Protein AF-A0A7S1Z2E9-F1 (afdb_monomer)

InterPro domains:
  IPR003462 Ornithine cyclodeaminase/mu-crystallin [PF02423] (100-169)
  IPR003462 Ornithine cyclodeaminase/mu-crystallin [PTHR13812] (6-169)
  IPR023401 Ornithine cyclodeaminase, N-terminal [G3DSA:3.30.1780.10] (2-130)
  IPR036291 NAD(P)-binding domain superfamily [SSF51735] (9-169)

Structure (mmCIF, N/CA/C/O backbone):
data_AF-A0A7S1Z2E9-F1
#
_entry.id   AF-A0A7S1Z2E9-F1
#
loop_
_atom_site.group_PDB
_atom_site.id
_atom_site.type_symbol
_atom_site.label_atom_id
_atom_site.label_alt_id
_atom_site.label_comp_id
_atom_site.label_asym_id
_atom_site.label_entity_id
_atom_site.label_seq_id
_atom_site.pdbx_PDB_ins_code
_atom_site.Cartn_x
_atom_site.Cartn_y
_atom_site.Cartn_z
_atom_site.occupancy
_atom_site.B_iso_or_equiv
_atom_site.auth_seq_id
_atom_site.auth_comp_id
_atom_site.auth_asym_id
_atom_site.auth_atom_id
_atom_site.pdbx_PDB_model_num
ATOM 1 N N . MET A 1 1 ? -5.005 13.414 -19.788 1.00 46.09 1 MET A N 1
ATOM 2 C CA . MET A 1 1 ? -4.880 12.218 -18.922 1.00 46.09 1 MET A CA 1
ATOM 3 C C . MET A 1 1 ? -6.004 12.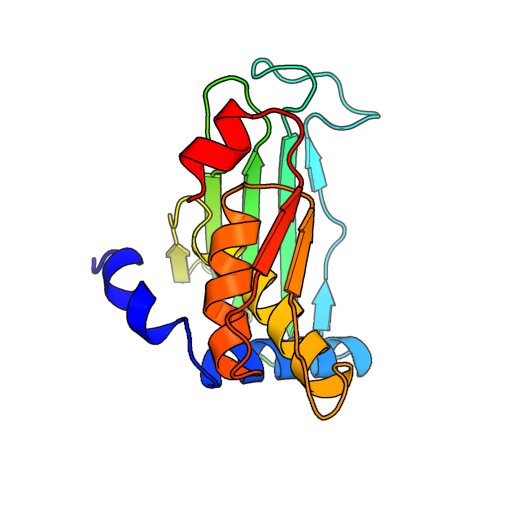267 -17.904 1.00 46.09 1 MET A C 1
ATOM 5 O O . MET A 1 1 ? -6.141 13.311 -17.282 1.00 46.09 1 MET A O 1
ATOM 9 N N . ARG A 1 2 ? -6.817 11.209 -17.757 1.00 52.22 2 ARG A N 1
ATOM 10 C CA . ARG A 1 2 ? -7.747 11.118 -16.614 1.00 52.22 2 ARG A CA 1
ATOM 11 C C . ARG A 1 2 ? -6.920 11.126 -15.330 1.00 52.22 2 ARG A C 1
ATOM 13 O O . ARG A 1 2 ? -5.892 10.447 -15.286 1.00 52.22 2 ARG A O 1
ATOM 20 N N . GLN A 1 3 ? -7.315 11.913 -14.336 1.00 64.00 3 GLN A N 1
ATOM 21 C CA . GLN A 1 3 ? -6.637 11.869 -13.046 1.00 64.00 3 GLN A CA 1
ATOM 22 C C . GLN A 1 3 ? -7.038 10.570 -12.350 1.00 64.00 3 GLN A C 1
ATOM 24 O O . GLN A 1 3 ? -8.165 10.105 -12.493 1.00 64.00 3 GLN A O 1
ATOM 29 N N . ILE A 1 4 ? -6.132 9.967 -11.577 1.00 67.56 4 ILE A N 1
ATOM 30 C CA . ILE A 1 4 ? -6.464 8.748 -10.825 1.00 67.56 4 ILE A CA 1
ATOM 31 C C . ILE A 1 4 ? -7.647 8.967 -9.867 1.00 67.56 4 ILE A C 1
ATOM 33 O O . ILE A 1 4 ? -8.389 8.033 -9.573 1.00 67.56 4 ILE A O 1
ATOM 37 N N . ALA A 1 5 ? -7.854 10.223 -9.454 1.00 66.50 5 ALA A N 1
ATOM 38 C CA . ALA A 1 5 ? -9.010 10.686 -8.701 1.00 66.50 5 ALA A CA 1
ATOM 39 C C . ALA A 1 5 ? -10.345 10.303 -9.366 1.00 66.50 5 ALA A C 1
ATOM 41 O O . ALA A 1 5 ? -11.259 9.854 -8.681 1.00 66.50 5 ALA A O 1
ATOM 42 N N . ASP A 1 6 ? -10.425 10.375 -10.697 1.00 72.25 6 ASP A N 1
ATOM 43 C CA . ASP A 1 6 ? -11.636 10.062 -11.469 1.00 72.25 6 ASP A CA 1
ATOM 44 C C . ASP A 1 6 ? -11.969 8.560 -11.450 1.00 72.25 6 ASP A C 1
ATOM 46 O O . ASP A 1 6 ? -13.090 8.154 -11.751 1.00 72.25 6 ASP A O 1
ATOM 50 N N . LEU A 1 7 ? -10.992 7.716 -11.103 1.00 75.00 7 LEU A N 1
ATOM 51 C CA . LEU A 1 7 ? -11.138 6.264 -11.013 1.00 75.00 7 LEU A CA 1
ATOM 52 C C . LEU A 1 7 ? -11.396 5.790 -9.576 1.00 75.00 7 LEU A C 1
ATOM 54 O O . LEU A 1 7 ? -11.785 4.639 -9.387 1.00 75.00 7 LEU A O 1
ATOM 58 N N . LEU A 1 8 ? -11.223 6.661 -8.572 1.00 71.56 8 LEU A N 1
ATOM 59 C CA . LEU A 1 8 ? -11.352 6.331 -7.147 1.00 71.56 8 LEU A CA 1
ATOM 60 C C . LEU A 1 8 ? -12.643 5.588 -6.778 1.00 71.56 8 LEU A C 1
ATOM 62 O O . LEU A 1 8 ? -12.540 4.598 -6.048 1.00 71.56 8 LEU A O 1
ATOM 66 N N . PRO A 1 9 ? -13.840 5.989 -7.259 1.00 71.88 9 PRO A N 1
ATOM 67 C CA . PRO A 1 9 ? -15.074 5.286 -6.911 1.00 71.88 9 PRO A CA 1
ATOM 68 C C . PRO A 1 9 ? -15.074 3.820 -7.356 1.00 71.88 9 PRO A C 1
ATOM 70 O O . PRO A 1 9 ? -15.650 2.977 -6.678 1.00 71.88 9 PRO A O 1
ATOM 73 N N . ASN A 1 10 ? -14.374 3.505 -8.448 1.00 81.88 10 ASN A N 1
ATOM 74 C CA . ASN A 1 10 ? -14.296 2.152 -9.002 1.00 81.88 10 ASN A CA 1
ATOM 75 C C . ASN A 1 10 ? -13.236 1.287 -8.298 1.00 81.88 10 ASN A C 1
ATOM 77 O O . ASN A 1 10 ? -13.227 0.066 -8.453 1.00 81.88 10 ASN A O 1
ATOM 81 N N . LEU A 1 11 ? -12.333 1.906 -7.528 1.00 84.88 11 LEU A N 1
ATOM 82 C CA . LEU A 1 11 ? -11.256 1.211 -6.820 1.00 84.88 11 LEU A CA 1
ATOM 83 C C . LEU A 1 11 ? -11.686 0.693 -5.439 1.00 84.88 11 LEU A C 1
ATOM 85 O O . LEU A 1 11 ? -11.065 -0.230 -4.921 1.00 84.88 11 LEU A O 1
ATOM 89 N N . ILE A 1 12 ? -12.752 1.228 -4.834 1.00 89.50 12 ILE A N 1
ATOM 90 C CA . ILE A 1 12 ? -13.376 0.601 -3.656 1.00 89.50 12 ILE A CA 1
ATOM 91 C C . ILE A 1 12 ? -14.357 -0.463 -4.158 1.00 89.50 12 ILE A C 1
ATOM 93 O O . ILE A 1 12 ? -15.559 -0.231 -4.256 1.00 89.50 12 ILE A O 1
ATOM 97 N N . SER A 1 13 ? -13.828 -1.623 -4.528 1.00 92.69 13 SER A N 1
ATOM 98 C CA . SER A 1 13 ? -14.589 -2.674 -5.205 1.00 92.69 13 SER A CA 1
ATOM 99 C C . SER A 1 13 ? -14.103 -4.068 -4.831 1.00 92.69 13 SER A C 1
ATOM 101 O O . SER A 1 13 ? -12.986 -4.243 -4.330 1.00 92.69 13 SER A O 1
ATOM 103 N N . ASP A 1 14 ? -14.942 -5.075 -5.098 1.00 93.44 14 ASP A N 1
ATOM 104 C CA . ASP A 1 14 ? -14.539 -6.471 -4.924 1.00 93.44 14 ASP A CA 1
ATOM 105 C C . ASP A 1 14 ? -13.357 -6.827 -5.832 1.00 93.44 14 ASP A C 1
ATOM 107 O O . ASP A 1 14 ? -12.444 -7.505 -5.376 1.00 93.44 14 ASP A O 1
ATOM 111 N N . ASP A 1 15 ? -13.290 -6.269 -7.045 1.00 94.19 15 ASP A N 1
ATOM 112 C CA . ASP A 1 15 ? -12.162 -6.454 -7.968 1.00 94.19 15 ASP A CA 1
ATOM 113 C C . ASP A 1 15 ? -10.826 -6.081 -7.321 1.00 94.19 15 ASP A C 1
ATOM 115 O O . ASP A 1 15 ? -9.835 -6.799 -7.447 1.00 94.19 15 ASP A O 1
ATOM 119 N N . THR A 1 16 ? -10.789 -4.995 -6.545 1.00 95.19 16 THR A N 1
ATOM 120 C CA . THR A 1 16 ? -9.571 -4.593 -5.829 1.00 95.19 16 THR A CA 1
ATOM 121 C C . THR A 1 16 ? -9.205 -5.588 -4.723 1.00 95.19 16 THR A C 1
ATOM 123 O O . THR A 1 16 ? -8.020 -5.865 -4.509 1.00 95.19 16 THR A O 1
ATOM 126 N N . LEU A 1 17 ? -10.195 -6.187 -4.052 1.00 96.00 17 LEU A N 1
ATOM 127 C CA . LEU A 1 17 ? -9.958 -7.275 -3.099 1.00 96.00 17 LEU A CA 1
ATOM 128 C C . LEU A 1 17 ? -9.476 -8.552 -3.799 1.00 96.00 17 LEU A C 1
ATOM 130 O O . LEU A 1 17 ? -8.563 -9.207 -3.292 1.00 96.00 17 LEU A O 1
ATOM 134 N N . GLN A 1 18 ? -10.038 -8.896 -4.961 1.00 95.81 18 GLN A N 1
ATOM 135 C CA . GLN A 1 18 ? -9.605 -10.051 -5.750 1.00 95.81 18 GLN A CA 1
ATOM 136 C C . GLN A 1 18 ? -8.185 -9.865 -6.286 1.00 95.81 18 GLN A C 1
ATOM 138 O O . GLN A 1 18 ? -7.385 -10.793 -6.193 1.00 95.81 18 GLN A O 1
ATOM 143 N N . ASN A 1 19 ? -7.823 -8.665 -6.742 1.00 94.56 19 ASN A N 1
ATOM 144 C CA . ASN A 1 19 ? -6.458 -8.344 -7.161 1.00 94.56 19 ASN A CA 1
ATOM 145 C C . ASN A 1 19 ? -5.465 -8.500 -6.001 1.00 94.56 19 ASN A C 1
ATOM 147 O O . ASN A 1 19 ? -4.408 -9.111 -6.166 1.00 94.56 19 ASN A O 1
ATOM 151 N N . GLN A 1 20 ? -5.820 -8.026 -4.799 1.00 96.06 20 GLN A N 1
ATOM 152 C CA . GLN A 1 20 ? -5.000 -8.268 -3.609 1.00 96.06 20 GLN A CA 1
ATOM 153 C C . GLN A 1 20 ? -4.883 -9.759 -3.283 1.00 96.06 20 GLN A C 1
ATOM 155 O O . GLN A 1 20 ? -3.789 -10.250 -3.008 1.00 96.06 20 GLN A O 1
ATOM 160 N N . LYS A 1 21 ? -5.991 -10.504 -3.352 1.00 97.38 21 LYS A N 1
ATOM 161 C CA . LYS A 1 21 ? -5.995 -11.953 -3.132 1.00 97.38 21 LYS A CA 1
ATOM 162 C C . LYS A 1 21 ? -5.083 -12.667 -4.126 1.00 97.38 21 LYS A C 1
ATOM 164 O O . LYS A 1 21 ? -4.290 -13.503 -3.704 1.00 97.38 21 LYS A O 1
ATOM 169 N N . ALA A 1 22 ? -5.170 -12.330 -5.410 1.00 95.75 22 ALA A N 1
ATOM 170 C CA . ALA A 1 22 ? -4.333 -12.899 -6.458 1.00 95.75 22 ALA A CA 1
ATOM 171 C C . ALA A 1 22 ? -2.845 -12.642 -6.182 1.00 95.75 22 ALA A C 1
ATOM 173 O O . ALA A 1 22 ? -2.049 -13.576 -6.253 1.00 95.75 22 ALA A O 1
ATOM 174 N N . ALA A 1 23 ? -2.481 -11.423 -5.770 1.00 95.12 23 ALA A N 1
ATOM 175 C CA . ALA A 1 23 ? -1.110 -11.089 -5.395 1.00 95.12 23 ALA A CA 1
ATOM 176 C C . ALA A 1 23 ? -0.616 -11.897 -4.178 1.00 95.12 23 ALA A C 1
ATOM 178 O O . ALA A 1 23 ? 0.483 -12.453 -4.219 1.00 95.12 23 ALA A O 1
ATOM 179 N N . PHE A 1 24 ? -1.427 -12.022 -3.117 1.00 96.38 24 PHE A N 1
ATOM 180 C CA . PHE A 1 24 ? -1.085 -12.855 -1.957 1.00 96.38 24 PHE A CA 1
ATOM 181 C C . PHE A 1 24 ? -0.914 -14.330 -2.340 1.00 96.38 24 PHE A C 1
ATOM 183 O O . PHE A 1 24 ? 0.075 -14.941 -1.949 1.00 96.38 24 PHE A O 1
ATOM 190 N N . VAL A 1 25 ? -1.825 -14.890 -3.144 1.00 96.81 25 VAL A N 1
ATOM 191 C CA . VAL A 1 25 ? -1.733 -16.278 -3.627 1.00 96.81 25 VAL A CA 1
ATOM 192 C C . VAL A 1 25 ? -0.485 -16.481 -4.483 1.00 96.81 25 VAL A C 1
ATOM 194 O O . VAL A 1 25 ? 0.246 -17.446 -4.266 1.00 96.81 25 VAL A O 1
ATOM 197 N N . ALA A 1 26 ? -0.206 -15.578 -5.427 1.00 96.44 26 ALA A N 1
ATOM 198 C CA . ALA A 1 26 ? 0.985 -15.651 -6.268 1.00 96.44 26 ALA A CA 1
ATOM 199 C C . ALA A 1 26 ? 2.262 -15.634 -5.420 1.00 96.44 26 ALA A C 1
ATOM 201 O O . ALA A 1 26 ? 3.150 -16.458 -5.632 1.00 96.44 26 ALA A O 1
ATOM 202 N N . HIS A 1 27 ? 2.335 -14.757 -4.416 1.00 95.44 27 HIS A N 1
ATOM 203 C CA . HIS A 1 27 ? 3.461 -14.721 -3.491 1.00 95.44 27 HIS A CA 1
ATOM 204 C C . HIS A 1 27 ? 3.589 -16.021 -2.679 1.00 95.44 27 HIS A C 1
ATOM 206 O O . HIS A 1 27 ? 4.668 -16.606 -2.648 1.00 95.44 27 HIS A O 1
ATOM 212 N N . SER A 1 28 ? 2.495 -16.533 -2.102 1.00 96.94 28 SER A N 1
ATOM 213 C CA . SER A 1 28 ? 2.490 -17.800 -1.350 1.00 96.94 28 SER A CA 1
ATOM 214 C C . SER A 1 28 ? 2.870 -19.019 -2.195 1.00 96.94 28 SER A C 1
ATOM 216 O O . SER A 1 28 ? 3.380 -19.998 -1.660 1.00 96.94 28 SER A O 1
ATOM 218 N N . MET A 1 29 ? 2.638 -18.961 -3.506 1.00 97.50 29 MET A N 1
ATOM 219 C CA . MET A 1 29 ? 2.999 -20.009 -4.465 1.00 97.50 29 MET A CA 1
ATOM 220 C C . MET A 1 29 ? 4.394 -19.810 -5.081 1.00 97.50 29 MET A C 1
ATOM 222 O O . MET A 1 29 ? 4.717 -20.474 -6.063 1.00 97.50 29 MET A O 1
ATOM 226 N N . ASN A 1 30 ? 5.214 -18.890 -4.552 1.00 96.38 30 ASN A N 1
ATOM 227 C CA . ASN A 1 30 ? 6.529 -18.519 -5.098 1.00 96.38 30 ASN A CA 1
ATOM 228 C C . ASN A 1 30 ? 6.491 -18.060 -6.570 1.00 96.38 30 ASN A C 1
ATOM 230 O O . ASN A 1 30 ? 7.475 -18.175 -7.299 1.00 96.38 30 ASN A O 1
ATOM 234 N N . LYS A 1 31 ? 5.347 -17.528 -7.015 1.00 97.25 31 LYS A N 1
ATOM 235 C CA . LYS A 1 31 ? 5.157 -16.933 -8.346 1.00 97.25 31 LYS A CA 1
ATOM 236 C C . LYS A 1 31 ? 5.314 -15.414 -8.344 1.00 97.25 31 LYS A C 1
ATOM 238 O O . LYS A 1 31 ? 5.331 -14.816 -9.407 1.00 97.25 31 LYS A O 1
ATOM 243 N N . GLY A 1 32 ? 5.373 -14.779 -7.174 1.00 95.69 32 GLY A N 1
ATOM 244 C CA . GLY A 1 32 ? 5.619 -13.345 -7.038 1.00 95.69 32 GLY A CA 1
ATOM 245 C C . GLY A 1 32 ? 7.054 -13.073 -6.603 1.00 95.69 32 GLY A C 1
ATOM 246 O O . GLY A 1 32 ? 7.458 -13.519 -5.529 1.00 95.69 32 GLY A O 1
ATOM 247 N N . THR A 1 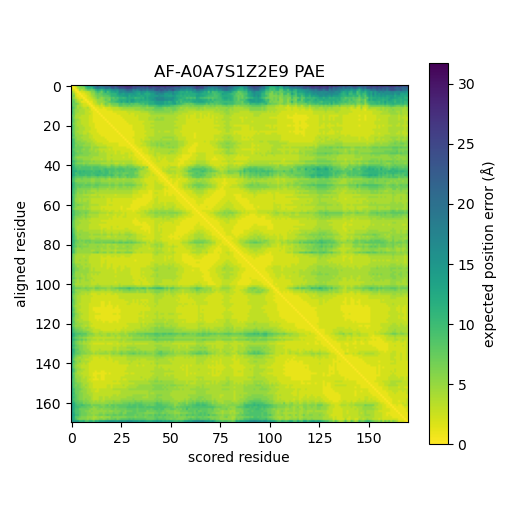33 ? 7.789 -12.293 -7.390 1.00 95.38 33 THR A N 1
ATOM 248 C CA . THR A 1 33 ? 9.128 -11.812 -7.043 1.00 95.38 33 THR A CA 1
ATOM 249 C C . THR A 1 33 ? 9.034 -10.410 -6.456 1.00 95.38 33 THR A C 1
ATOM 251 O O . THR A 1 33 ? 8.480 -9.498 -7.070 1.00 95.38 33 THR A O 1
ATOM 254 N N . ILE A 1 34 ? 9.593 -10.225 -5.260 1.00 95.12 34 ILE A N 1
ATOM 255 C CA . ILE A 1 34 ? 9.667 -8.933 -4.572 1.00 95.12 34 ILE A CA 1
ATOM 256 C C . ILE A 1 34 ? 11.139 -8.655 -4.283 1.00 95.12 34 ILE A C 1
ATOM 258 O O . ILE A 1 34 ? 11.774 -9.382 -3.520 1.00 95.12 34 ILE A O 1
ATOM 262 N N . SER A 1 35 ? 11.682 -7.609 -4.897 1.00 95.19 35 SER A N 1
ATOM 263 C CA . SER A 1 35 ? 13.066 -7.197 -4.673 1.00 95.19 35 SER A CA 1
ATOM 264 C C . SER A 1 35 ? 13.247 -6.629 -3.261 1.00 95.19 35 SER A C 1
ATOM 266 O O . SER A 1 35 ? 12.291 -6.086 -2.691 1.00 95.19 35 SER A O 1
ATOM 268 N N . PRO A 1 36 ? 14.470 -6.681 -2.697 1.00 95.75 36 PRO A N 1
ATOM 269 C CA . PRO A 1 36 ? 14.778 -5.995 -1.449 1.00 95.75 36 PRO A CA 1
ATOM 270 C C . PRO A 1 36 ? 14.334 -4.531 -1.490 1.00 95.75 36 PRO A C 1
ATOM 272 O O . PRO A 1 36 ? 14.579 -3.815 -2.464 1.00 95.75 36 PRO A O 1
ATOM 275 N N . VAL A 1 37 ? 13.661 -4.090 -0.427 1.00 95.69 37 VAL A N 1
ATOM 276 C CA . VAL A 1 37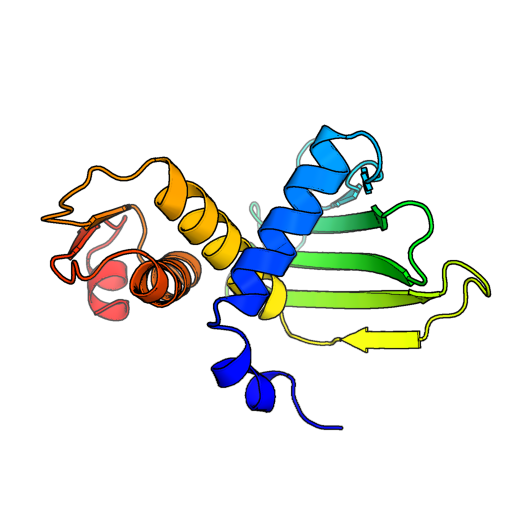 ? 13.201 -2.704 -0.309 1.00 95.69 37 VAL A CA 1
ATOM 277 C C . VAL A 1 37 ? 14.414 -1.807 -0.098 1.00 95.69 37 VAL A C 1
ATOM 279 O O . VAL A 1 37 ? 15.179 -2.017 0.840 1.00 95.69 37 VAL A O 1
ATOM 282 N N . GLN A 1 38 ? 14.564 -0.791 -0.943 1.00 95.19 38 GLN A N 1
ATOM 283 C CA . GLN A 1 38 ? 15.540 0.268 -0.702 1.00 95.19 38 GLN A CA 1
ATOM 284 C C . GLN A 1 38 ? 14.875 1.346 0.141 1.00 95.19 38 GLN A C 1
ATOM 286 O O . GLN A 1 38 ? 13.773 1.783 -0.198 1.00 95.19 38 GLN A O 1
ATOM 291 N N . THR A 1 39 ? 15.538 1.790 1.206 1.00 93.75 39 THR A N 1
ATOM 292 C CA . THR A 1 39 ? 15.001 2.824 2.092 1.00 93.75 39 THR A CA 1
ATOM 293 C C . THR A 1 39 ? 16.012 3.941 2.317 1.00 93.75 39 THR A C 1
ATOM 295 O O . THR A 1 39 ? 17.193 3.688 2.537 1.00 93.75 39 THR A O 1
ATOM 298 N N . LEU A 1 40 ? 15.525 5.180 2.295 1.00 94.75 40 LEU A N 1
ATOM 299 C CA . LEU A 1 40 ? 16.238 6.400 2.665 1.00 94.75 40 LEU A CA 1
ATOM 300 C C . LEU A 1 40 ? 15.637 6.973 3.952 1.00 94.75 40 LEU A C 1
ATOM 302 O O . LEU A 1 40 ? 14.436 6.831 4.180 1.00 94.75 40 LEU A O 1
ATOM 306 N N . GLY A 1 41 ? 16.455 7.636 4.773 1.00 93.56 41 GLY A N 1
ATOM 307 C CA . GLY A 1 41 ? 16.009 8.335 5.988 1.00 93.56 41 GLY A CA 1
ATOM 308 C C . GLY A 1 41 ? 15.716 7.447 7.204 1.00 93.56 41 GLY A C 1
ATOM 309 O O . GLY A 1 41 ? 15.508 7.966 8.296 1.00 93.56 41 GLY A O 1
ATOM 310 N N . GLN A 1 42 ? 15.744 6.120 7.045 1.00 87.62 42 GLN A N 1
ATOM 311 C CA . GLN A 1 42 ? 15.702 5.167 8.156 1.00 87.62 42 GLN A CA 1
ATOM 312 C C . GLN A 1 42 ? 17.108 4.711 8.550 1.00 87.62 42 GLN A C 1
ATOM 314 O O . GLN A 1 42 ? 17.963 4.519 7.688 1.00 87.62 42 GLN A O 1
ATOM 319 N N . THR A 1 43 ? 17.316 4.437 9.839 1.00 83.50 43 THR A N 1
ATOM 320 C CA . THR A 1 43 ? 18.532 3.790 10.352 1.00 83.50 43 THR A CA 1
ATOM 321 C C . THR A 1 43 ? 18.857 2.526 9.537 1.00 83.50 43 THR A C 1
ATOM 323 O O . THR A 1 43 ? 17.962 1.702 9.342 1.00 83.50 43 THR A O 1
ATOM 326 N N . PRO A 1 44 ? 20.107 2.335 9.066 1.00 89.06 44 PRO A N 1
ATOM 327 C CA . PRO A 1 44 ? 21.332 3.0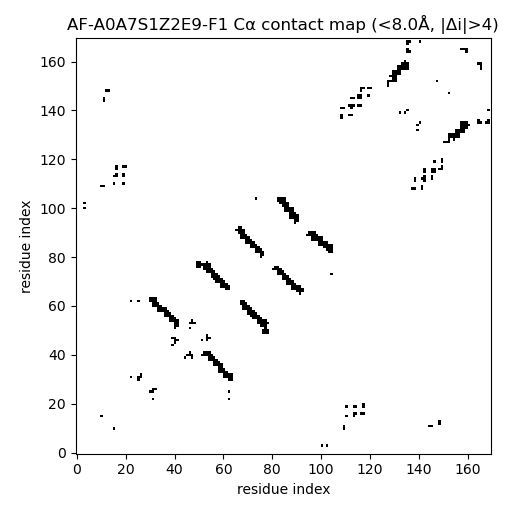60 9.431 1.00 89.06 44 PRO A CA 1
ATOM 328 C C . PRO A 1 44 ? 21.642 4.326 8.609 1.00 89.06 44 PRO A C 1
ATOM 330 O O . PRO A 1 44 ? 22.683 4.938 8.831 1.00 89.06 44 PRO A O 1
ATOM 333 N N . ALA A 1 45 ? 20.792 4.730 7.663 1.00 88.25 45 ALA A N 1
ATOM 334 C CA . ALA A 1 45 ? 21.012 5.946 6.883 1.00 88.25 45 ALA A CA 1
ATOM 335 C C . ALA A 1 45 ? 20.866 7.214 7.746 1.00 88.25 45 ALA A C 1
ATOM 337 O O . ALA A 1 45 ? 20.163 7.228 8.758 1.00 88.25 45 ALA A O 1
ATOM 338 N N . GLY A 1 46 ? 21.530 8.294 7.325 1.00 89.00 46 GLY A N 1
ATOM 339 C CA . GLY A 1 46 ? 21.395 9.603 7.961 1.00 89.00 46 GLY A CA 1
ATOM 340 C C . GLY A 1 46 ? 19.978 10.187 7.830 1.00 89.00 46 GLY A C 1
ATOM 341 O O . GLY A 1 46 ? 19.218 9.783 6.942 1.00 89.00 46 GLY A O 1
ATOM 342 N N . PRO A 1 47 ? 19.614 11.148 8.697 1.00 90.44 47 PRO A N 1
ATOM 343 C CA . PRO A 1 47 ? 18.301 11.783 8.666 1.00 90.44 47 PRO A CA 1
ATOM 344 C C . PRO A 1 47 ? 18.110 12.622 7.395 1.00 90.44 47 PRO A C 1
ATOM 346 O O . PRO A 1 47 ? 19.058 13.202 6.865 1.00 90.44 47 PRO A O 1
ATOM 349 N N . MET A 1 48 ? 16.865 12.731 6.932 1.00 94.69 48 MET A N 1
ATOM 350 C CA . MET A 1 48 ? 16.494 13.626 5.831 1.00 94.69 48 MET A CA 1
ATOM 351 C C . MET A 1 48 ? 16.105 15.018 6.351 1.00 94.69 48 MET A C 1
ATOM 353 O O . MET A 1 48 ? 15.710 15.179 7.505 1.00 94.69 48 MET A O 1
ATOM 357 N N . LEU A 1 49 ? 16.142 16.024 5.469 1.00 95.31 49 LEU A N 1
ATOM 358 C CA . LEU A 1 49 ? 15.785 17.412 5.805 1.00 95.31 49 LEU A CA 1
ATOM 359 C C . LEU A 1 49 ? 14.322 17.595 6.238 1.00 95.31 49 LEU A C 1
ATOM 361 O O . LEU A 1 49 ? 14.019 18.547 6.946 1.00 95.31 49 LEU A O 1
ATOM 365 N N . GLY A 1 50 ? 13.420 16.693 5.841 1.00 93.50 50 GLY A N 1
ATOM 366 C CA . GLY A 1 50 ? 12.005 16.755 6.219 1.00 93.50 50 GLY A CA 1
ATOM 367 C C . GLY A 1 50 ? 11.715 16.390 7.682 1.00 93.50 50 GLY A C 1
ATOM 368 O O . GLY A 1 50 ? 10.554 16.391 8.078 1.00 93.50 50 GLY A O 1
ATOM 369 N N . GLY A 1 51 ? 12.728 16.035 8.480 1.00 93.19 51 GLY A N 1
ATOM 370 C CA . GLY A 1 51 ? 12.584 15.694 9.898 1.00 93.19 51 GLY A CA 1
ATOM 371 C C . GLY A 1 51 ? 12.908 14.232 10.215 1.00 93.19 51 GLY A C 1
ATOM 372 O O . GLY A 1 51 ? 13.114 13.401 9.332 1.00 93.19 51 GLY A O 1
ATOM 373 N N . LYS A 1 52 ? 12.944 13.893 11.511 1.00 91.19 52 LYS A N 1
ATOM 374 C CA . LYS A 1 52 ? 13.437 12.588 12.012 1.00 91.19 52 LYS A CA 1
ATOM 375 C C . LYS A 1 52 ? 12.635 11.369 11.541 1.00 91.19 52 LYS A C 1
ATOM 377 O O . LYS A 1 52 ? 13.139 10.257 11.623 1.00 91.19 52 LYS A O 1
ATOM 382 N N . GLN A 1 53 ? 11.388 11.565 11.114 1.00 91.62 53 GLN A N 1
ATOM 383 C CA . GLN A 1 53 ? 10.505 10.497 10.626 1.00 91.62 53 GLN A CA 1
ATOM 384 C C . GLN A 1 53 ? 10.448 10.426 9.095 1.00 91.62 53 GLN A C 1
ATO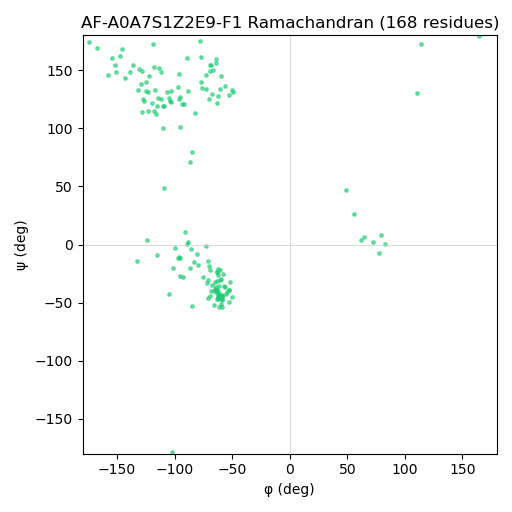M 386 O O . GLN A 1 53 ? 9.770 9.555 8.549 1.00 91.62 53 GLN A O 1
ATOM 391 N N . SER A 1 54 ? 11.136 11.340 8.407 1.00 95.94 54 SER A N 1
ATOM 392 C CA . SER A 1 54 ? 11.148 11.394 6.952 1.00 95.94 54 SER A CA 1
ATOM 393 C C . SER A 1 54 ? 11.851 10.191 6.368 1.00 95.94 54 SER A C 1
ATOM 395 O O . SER A 1 54 ? 12.987 9.885 6.723 1.00 95.94 54 SER A O 1
ATOM 397 N N . GLN A 1 55 ? 11.181 9.556 5.419 1.00 96.00 55 GLN A N 1
ATOM 398 C CA . GLN A 1 55 ? 11.700 8.383 4.749 1.00 96.00 55 GLN A CA 1
ATOM 399 C C . GLN A 1 55 ? 11.146 8.261 3.338 1.00 96.00 55 GLN A C 1
ATOM 401 O O . GLN A 1 55 ? 10.035 8.712 3.039 1.00 96.00 55 GLN A O 1
ATOM 406 N N . VAL A 1 56 ? 11.911 7.585 2.489 1.00 96.06 56 VAL A N 1
ATOM 407 C CA . VAL A 1 56 ? 11.486 7.192 1.145 1.00 96.06 56 VAL A CA 1
ATOM 408 C C . VAL A 1 56 ? 11.815 5.725 0.945 1.00 96.06 56 VAL A C 1
ATOM 410 O O . VAL A 1 56 ? 12.933 5.305 1.222 1.00 96.06 56 VAL A O 1
ATOM 413 N N . CYS A 1 57 ? 10.859 4.956 0.435 1.00 95.81 57 CYS A N 1
ATOM 414 C CA . CYS A 1 57 ? 11.048 3.552 0.101 1.00 95.81 57 CYS A CA 1
ATOM 415 C C . CYS A 1 57 ? 10.863 3.331 -1.401 1.00 95.81 57 CYS A C 1
ATOM 417 O O . CYS A 1 57 ? 9.849 3.751 -1.967 1.00 95.81 57 CYS A O 1
ATOM 419 N N . VAL A 1 58 ? 11.786 2.596 -2.019 1.00 96.94 58 VAL A N 1
ATOM 420 C CA . VAL A 1 58 ? 11.642 2.054 -3.374 1.00 96.94 58 VAL A CA 1
ATOM 421 C C . VAL A 1 58 ? 11.332 0.568 -3.266 1.00 96.94 58 VAL A C 1
ATOM 423 O O . VAL A 1 58 ? 12.056 -0.190 -2.617 1.00 96.94 58 VAL A O 1
ATOM 426 N N . LYS A 1 59 ? 10.217 0.156 -3.866 1.00 97.38 59 LYS A N 1
ATOM 427 C CA . LYS A 1 59 ? 9.729 -1.225 -3.851 1.00 97.38 59 LYS A CA 1
ATOM 428 C C . LYS A 1 59 ? 9.489 -1.680 -5.276 1.00 97.38 59 LYS A C 1
ATOM 430 O O . LYS A 1 59 ? 8.681 -1.063 -5.966 1.00 97.38 59 LYS A O 1
ATOM 435 N N . THR A 1 60 ? 10.134 -2.767 -5.674 1.00 97.81 60 THR A N 1
ATOM 436 C CA . THR A 1 60 ? 9.995 -3.327 -7.018 1.00 97.81 60 THR A CA 1
ATOM 437 C C . THR A 1 60 ? 9.571 -4.781 -6.934 1.00 97.81 60 THR A C 1
ATOM 439 O O . THR A 1 60 ? 10.048 -5.519 -6.072 1.00 97.81 60 THR A O 1
ATOM 442 N N . GLY A 1 61 ? 8.669 -5.190 -7.817 1.00 97.25 61 GLY A N 1
ATOM 443 C CA . GLY A 1 61 ? 8.248 -6.578 -7.906 1.00 97.25 61 GLY A CA 1
ATOM 444 C C . GLY A 1 61 ? 7.447 -6.872 -9.163 1.00 97.25 61 GLY A C 1
ATOM 445 O O . GLY A 1 61 ? 7.047 -5.963 -9.897 1.00 97.25 61 GLY A O 1
ATOM 446 N N . TYR A 1 62 ? 7.238 -8.160 -9.397 1.00 97.44 62 TYR A N 1
ATOM 447 C CA . TYR A 1 62 ? 6.474 -8.686 -10.517 1.00 97.44 62 TYR A CA 1
ATOM 448 C C . TYR A 1 62 ? 5.904 -10.064 -10.186 1.00 97.44 62 TYR A C 1
ATOM 450 O O . TYR A 1 62 ? 6.373 -10.742 -9.268 1.00 97.44 62 TYR A O 1
ATOM 458 N N . ILE A 1 63 ? 4.884 -10.473 -10.933 1.00 97.25 63 ILE A N 1
ATOM 459 C CA . ILE A 1 63 ? 4.402 -11.854 -10.954 1.00 97.25 63 ILE A CA 1
ATOM 460 C C . ILE A 1 63 ? 5.045 -12.538 -12.164 1.00 97.25 63 ILE A C 1
ATOM 462 O O . ILE A 1 63 ? 5.138 -11.946 -13.241 1.00 97.25 63 ILE A O 1
ATOM 466 N N . ASN A 1 64 ? 5.541 -13.758 -11.974 1.00 94.50 64 ASN A N 1
ATOM 467 C CA . ASN A 1 64 ? 6.163 -14.558 -13.023 1.00 94.50 64 ASN A CA 1
ATOM 468 C C . ASN A 1 64 ? 5.184 -14.734 -14.190 1.00 94.50 64 ASN A C 1
ATOM 470 O O . ASN A 1 64 ? 4.013 -15.030 -13.959 1.00 94.50 64 ASN A O 1
ATOM 474 N N . GLU A 1 65 ? 5.686 -14.584 -15.417 1.00 93.31 65 GLU A N 1
ATOM 475 C CA . GLU A 1 65 ? 4.914 -14.703 -16.668 1.00 93.31 65 GLU A CA 1
ATOM 476 C C . GLU A 1 65 ? 3.817 -13.640 -16.867 1.00 93.31 65 GLU A C 1
ATOM 478 O O . GLU A 1 65 ? 3.069 -13.712 -17.839 1.00 93.31 65 GLU A O 1
ATOM 483 N N . ASP A 1 66 ? 3.735 -12.632 -15.995 1.00 95.88 66 ASP A N 1
ATOM 484 C CA . ASP A 1 66 ? 2.903 -11.449 -16.224 1.00 95.88 66 ASP A CA 1
ATOM 485 C C . ASP A 1 66 ? 3.580 -10.494 -17.232 1.00 95.88 66 ASP A C 1
ATOM 487 O O . ASP A 1 66 ? 4.789 -10.541 -17.469 1.00 95.88 66 ASP A O 1
ATOM 491 N N . GLU A 1 67 ? 2.813 -9.592 -17.835 1.00 97.62 67 GLU A N 1
ATOM 492 C CA . GLU A 1 67 ? 3.314 -8.684 -18.874 1.00 97.62 67 GLU A CA 1
ATOM 493 C C . GLU A 1 67 ? 4.070 -7.479 -18.292 1.00 97.62 67 GLU A C 1
ATOM 495 O O . GLU A 1 67 ? 4.835 -6.820 -19.008 1.00 97.62 67 GLU A O 1
ATOM 500 N N . ILE A 1 68 ? 3.886 -7.188 -16.996 1.00 98.12 68 ILE A N 1
ATOM 501 C CA . ILE A 1 68 ? 4.422 -5.987 -16.342 1.00 98.12 68 ILE A CA 1
ATOM 502 C C . ILE A 1 68 ? 5.207 -6.269 -15.060 1.00 98.12 68 ILE A C 1
ATOM 504 O O . ILE A 1 68 ? 4.916 -7.200 -14.312 1.00 98.12 68 ILE A O 1
ATOM 508 N N . PHE A 1 69 ? 6.197 -5.422 -14.788 1.00 98.12 69 PHE A N 1
ATOM 509 C CA . PHE A 1 69 ? 6.793 -5.254 -13.467 1.00 98.12 69 PHE A CA 1
ATOM 510 C C . PHE A 1 69 ? 6.568 -3.824 -12.987 1.00 98.12 69 PHE A C 1
ATOM 512 O O . PHE A 1 69 ? 6.420 -2.890 -13.781 1.00 98.12 69 PHE A O 1
ATOM 519 N N . VAL A 1 70 ? 6.529 -3.648 -11.669 1.00 97.62 70 VAL A N 1
ATOM 520 C CA . VAL A 1 70 ? 6.178 -2.369 -11.054 1.00 97.62 70 VAL A CA 1
ATOM 521 C C . VAL A 1 70 ? 7.273 -1.928 -10.099 1.00 97.62 70 VAL A C 1
ATOM 523 O O . VAL A 1 70 ? 7.684 -2.693 -9.229 1.00 97.62 70 VAL A O 1
ATOM 526 N N . THR A 1 71 ? 7.692 -0.669 -10.220 1.00 97.69 71 THR A N 1
ATOM 527 C CA . THR A 1 71 ? 8.548 0.019 -9.248 1.00 97.69 71 THR A CA 1
ATOM 528 C C . THR A 1 71 ? 7.768 1.164 -8.624 1.00 97.69 71 THR A C 1
ATOM 530 O O . THR A 1 71 ? 7.355 2.101 -9.301 1.00 97.69 71 THR A O 1
ATOM 533 N N . LYS A 1 72 ? 7.580 1.116 -7.310 1.00 97.00 72 LYS A N 1
ATOM 534 C CA . LYS A 1 72 ? 6.937 2.175 -6.539 1.00 97.00 72 LYS A CA 1
ATOM 535 C C . LYS A 1 72 ? 7.967 2.940 -5.728 1.00 97.00 72 LYS A C 1
ATOM 537 O O . LYS A 1 72 ? 8.718 2.328 -4.971 1.00 97.00 72 LYS A O 1
ATOM 542 N N . VAL A 1 73 ? 7.918 4.265 -5.807 1.00 96.75 73 VAL A N 1
ATOM 543 C CA . VAL A 1 73 ? 8.648 5.169 -4.912 1.00 96.75 73 VAL A CA 1
ATOM 544 C C . VAL A 1 73 ? 7.625 5.832 -4.002 1.00 96.75 73 VAL A C 1
ATOM 546 O O . VAL A 1 73 ? 6.713 6.492 -4.491 1.00 96.75 73 VAL A O 1
ATOM 549 N N . ALA A 1 74 ? 7.739 5.628 -2.693 1.00 95.62 74 ALA A N 1
ATOM 550 C CA . ALA A 1 74 ? 6.806 6.174 -1.711 1.00 95.62 74 ALA A CA 1
ATOM 551 C C .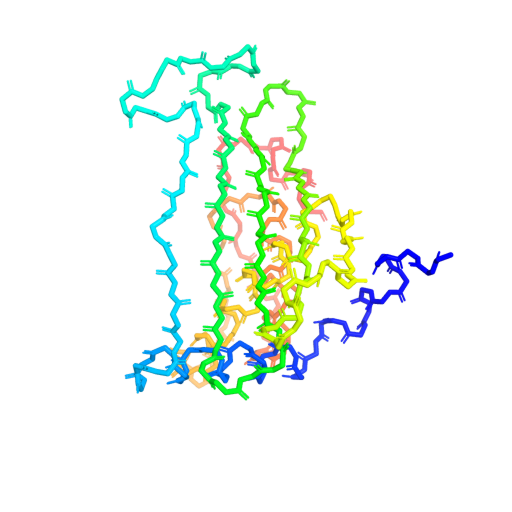 ALA A 1 74 ? 7.561 6.938 -0.624 1.00 95.62 74 ALA A C 1
ATOM 553 O O . ALA A 1 74 ? 8.448 6.373 0.013 1.00 95.62 74 ALA A O 1
ATOM 554 N N . GLY A 1 75 ? 7.191 8.198 -0.413 1.00 95.06 75 GLY A N 1
ATOM 555 C CA . GLY A 1 75 ? 7.734 9.068 0.625 1.00 95.06 75 GLY A CA 1
ATOM 556 C C . GLY A 1 75 ? 6.688 9.422 1.678 1.00 95.06 75 GLY A C 1
ATOM 557 O O . GLY A 1 75 ? 5.492 9.472 1.386 1.00 95.06 75 GLY A O 1
ATOM 558 N N . GLY A 1 76 ? 7.135 9.681 2.902 1.00 94.44 76 GLY A N 1
ATOM 559 C CA . GLY A 1 76 ? 6.266 10.129 3.989 1.00 94.44 76 GLY A CA 1
ATOM 560 C C . GLY A 1 76 ? 7.044 10.483 5.254 1.00 94.44 76 GLY A C 1
ATOM 561 O O . GLY A 1 76 ? 8.257 10.288 5.324 1.00 94.44 76 GLY A O 1
ATOM 562 N N . GLY A 1 77 ? 6.331 11.006 6.254 1.00 93.06 77 GLY A N 1
ATOM 563 C CA . GLY A 1 77 ? 6.897 11.364 7.562 1.00 93.06 77 GLY A CA 1
ATOM 564 C C . GLY A 1 77 ? 7.646 12.701 7.605 1.00 93.06 77 GLY A C 1
ATOM 565 O O . GLY A 1 77 ? 8.281 13.003 8.61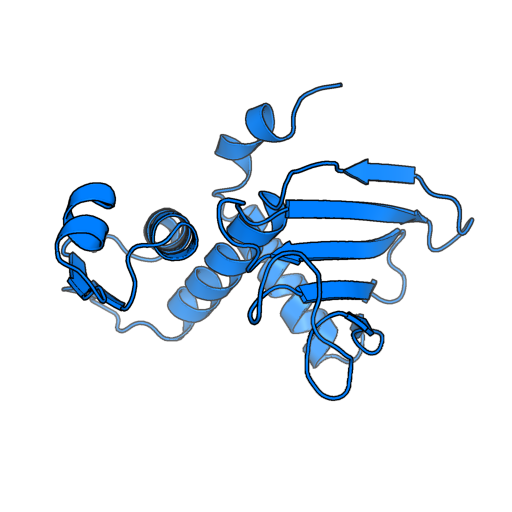5 1.00 93.06 77 GLY A O 1
ATOM 566 N N . ALA A 1 78 ? 7.577 13.496 6.535 1.00 94.50 78 ALA A N 1
ATOM 567 C CA . ALA A 1 78 ? 8.094 14.858 6.528 1.00 94.50 78 ALA A CA 1
ATOM 568 C C . ALA A 1 78 ? 7.154 15.817 7.271 1.00 94.50 78 ALA A C 1
ATOM 570 O O . ALA A 1 78 ? 5.937 15.783 7.089 1.00 94.50 78 ALA A O 1
ATOM 571 N N . GLU A 1 79 ? 7.719 16.673 8.117 1.00 91.69 79 GLU A N 1
ATOM 572 C CA . GLU A 1 79 ? 6.970 17.632 8.927 1.00 91.69 79 GLU A CA 1
ATOM 573 C C . GLU A 1 79 ? 6.237 18.637 8.029 1.00 91.69 79 GLU A C 1
ATOM 575 O O . GLU A 1 79 ? 6.846 19.316 7.207 1.00 91.69 79 GLU A O 1
ATOM 580 N N . GLY A 1 80 ? 4.910 18.710 8.164 1.00 90.75 80 GLY A N 1
ATOM 581 C CA . GLY A 1 80 ? 4.062 19.588 7.350 1.00 90.75 80 GLY A CA 1
ATOM 582 C C . GLY A 1 80 ? 3.681 19.040 5.968 1.00 90.75 80 GLY A C 1
ATOM 583 O O . GLY A 1 80 ? 2.936 19.709 5.255 1.00 90.75 80 GLY A O 1
ATOM 584 N N . TYR A 1 81 ? 4.120 17.831 5.597 1.00 90.69 81 TYR A N 1
ATOM 585 C CA . TYR A 1 81 ? 3.814 17.216 4.300 1.00 90.69 81 TYR A CA 1
ATOM 586 C C . TYR A 1 81 ? 3.114 15.858 4.456 1.00 90.69 81 TYR A C 1
ATOM 588 O O . TYR A 1 81 ? 3.382 15.089 5.378 1.00 90.69 81 TYR A O 1
ATOM 596 N N . GLY A 1 82 ? 2.200 15.556 3.531 1.00 88.19 82 GLY A N 1
ATOM 597 C CA . GLY A 1 82 ? 1.514 14.264 3.467 1.00 88.19 82 GLY A CA 1
ATOM 598 C C . GLY A 1 82 ? 2.367 13.151 2.852 1.00 88.19 82 GLY A C 1
ATOM 599 O O . GLY A 1 82 ? 3.467 13.381 2.346 1.00 88.19 82 GLY A O 1
ATOM 600 N N . ASN A 1 83 ? 1.824 11.930 2.855 1.00 90.69 83 ASN A N 1
ATOM 601 C CA . ASN A 1 83 ? 2.383 10.836 2.062 1.00 90.69 83 ASN A CA 1
ATOM 602 C C . ASN A 1 83 ? 2.373 11.210 0.576 1.00 90.69 83 ASN A C 1
ATOM 604 O O . ASN A 1 83 ? 1.447 11.857 0.089 1.00 90.69 83 ASN A O 1
ATOM 608 N N . THR A 1 84 ? 3.391 10.770 -0.152 1.00 92.56 84 THR A N 1
ATOM 609 C CA . THR A 1 84 ? 3.523 11.027 -1.585 1.00 92.56 84 THR A CA 1
ATOM 610 C C . THR A 1 84 ? 4.184 9.849 -2.284 1.00 92.56 84 THR A C 1
ATOM 612 O O . THR A 1 84 ? 4.723 8.939 -1.646 1.00 92.56 84 THR A O 1
ATOM 615 N N . GLY A 1 85 ? 4.144 9.840 -3.610 1.00 92.31 85 GLY A N 1
ATOM 616 C CA . GLY A 1 85 ? 4.823 8.823 -4.385 1.00 92.31 85 GLY A CA 1
ATOM 617 C C . GLY A 1 85 ? 4.378 8.741 -5.831 1.00 92.31 85 GLY A C 1
ATOM 618 O O . GLY A 1 85 ? 3.493 9.470 -6.283 1.00 92.31 85 GLY A O 1
ATOM 619 N N . ILE A 1 86 ? 5.029 7.814 -6.523 1.00 95.06 86 ILE A N 1
ATOM 620 C CA . ILE A 1 86 ? 4.722 7.420 -7.891 1.00 95.06 86 ILE A CA 1
ATOM 621 C C . ILE A 1 86 ? 4.758 5.897 -8.017 1.00 95.06 86 ILE A C 1
ATOM 623 O O . ILE A 1 86 ? 5.492 5.210 -7.295 1.00 95.06 86 ILE A O 1
ATOM 627 N N . VAL A 1 87 ? 4.018 5.379 -8.991 1.00 95.69 87 VAL A N 1
ATOM 628 C CA . VAL A 1 87 ? 4.098 3.987 -9.442 1.00 95.69 87 VAL A CA 1
ATOM 629 C C . VAL A 1 87 ? 4.541 3.976 -10.903 1.00 95.69 87 VAL A C 1
ATOM 631 O O . VAL A 1 87 ? 3.828 4.461 -11.778 1.00 95.69 87 VAL A O 1
ATOM 634 N N . LEU A 1 88 ? 5.724 3.428 -11.164 1.00 96.88 88 LEU A N 1
ATOM 635 C CA . LEU A 1 88 ? 6.240 3.165 -12.502 1.00 96.88 88 LEU A CA 1
ATOM 636 C C . LEU A 1 88 ? 5.844 1.746 -12.914 1.00 96.88 88 LEU A C 1
ATOM 638 O O . LEU A 1 88 ? 6.222 0.781 -12.247 1.00 96.88 88 LEU A O 1
ATOM 642 N N . VAL A 1 89 ? 5.106 1.632 -14.013 1.00 97.75 89 VAL A N 1
ATOM 643 C CA . VAL A 1 89 ? 4.723 0.364 -14.639 1.00 97.75 89 VAL A CA 1
ATOM 644 C C . VAL A 1 89 ? 5.569 0.176 -15.891 1.00 97.75 89 VAL A C 1
ATOM 646 O O . VAL A 1 89 ? 5.586 1.052 -16.758 1.00 97.75 89 VAL A O 1
ATOM 649 N N . SER A 1 90 ? 6.245 -0.963 -15.993 1.00 98.50 90 SER A N 1
ATOM 650 C CA . SER A 1 90 ? 7.158 -1.290 -17.090 1.00 98.50 90 SER A CA 1
ATOM 651 C C . SER A 1 90 ? 6.850 -2.672 -17.654 1.00 98.50 90 SER A C 1
ATOM 653 O O . SER A 1 90 ? 6.400 -3.549 -16.922 1.00 98.50 90 SER A O 1
ATOM 655 N N . SER A 1 91 ? 7.127 -2.893 -18.938 1.00 98.38 91 SER A N 1
ATOM 656 C CA . SER A 1 91 ? 6.943 -4.208 -19.566 1.00 98.38 91 SER A CA 1
ATOM 657 C C . SER A 1 91 ? 8.012 -5.203 -19.101 1.00 98.38 91 SER A C 1
ATOM 659 O O . SER A 1 91 ? 9.197 -4.883 -19.162 1.00 98.38 91 SER A O 1
ATOM 661 N N . GLN A 1 92 ? 7.636 -6.433 -18.734 1.00 97.88 92 GLN A N 1
ATOM 662 C CA . GLN A 1 92 ? 8.603 -7.523 -18.509 1.00 97.88 92 GLN A CA 1
ATOM 663 C C . GLN A 1 92 ? 9.266 -8.002 -19.808 1.00 97.88 92 GLN A C 1
ATOM 665 O O . GLN A 1 92 ? 10.358 -8.562 -19.768 1.00 97.88 92 GLN A O 1
ATOM 670 N N . ARG A 1 93 ? 8.639 -7.758 -20.966 1.00 97.69 93 ARG A N 1
ATOM 671 C CA . ARG A 1 93 ? 9.141 -8.190 -22.276 1.00 97.69 93 ARG A CA 1
ATOM 672 C C . ARG A 1 93 ? 10.141 -7.212 -22.876 1.00 97.69 93 ARG A C 1
ATOM 674 O O . ARG A 1 93 ? 11.217 -7.622 -23.296 1.00 97.69 93 ARG A O 1
ATOM 681 N N . SER A 1 94 ? 9.774 -5.933 -22.971 1.00 98.12 94 SER A N 1
ATOM 682 C CA . SER A 1 94 ? 10.624 -4.912 -23.604 1.00 98.12 94 SER A CA 1
ATOM 683 C C . SER A 1 94 ? 11.482 -4.131 -22.611 1.00 98.12 94 SER A C 1
ATOM 685 O O . SER A 1 94 ? 12.356 -3.379 -23.035 1.00 98.12 94 SER A O 1
ATOM 687 N N . LEU A 1 95 ? 11.215 -4.266 -21.305 1.00 97.62 95 LEU A N 1
ATOM 688 C CA . LEU A 1 95 ? 11.816 -3.486 -20.214 1.00 97.62 95 LEU A CA 1
ATOM 689 C C . LEU A 1 95 ? 11.540 -1.976 -20.280 1.00 97.62 95 LEU A C 1
ATOM 691 O O . LEU A 1 95 ? 12.023 -1.217 -19.439 1.00 97.62 95 LEU A O 1
ATOM 695 N N . GLN A 1 96 ? 10.738 -1.527 -21.247 1.00 98.31 96 GLN A N 1
ATOM 696 C CA . GLN A 1 96 ? 10.407 -0.121 -21.406 1.00 98.31 96 GLN A CA 1
ATOM 697 C C . GLN A 1 96 ? 9.353 0.314 -20.376 1.00 98.31 96 GLN A C 1
ATOM 699 O O . GLN A 1 96 ? 8.390 -0.424 -20.129 1.00 98.31 96 GLN A O 1
ATOM 704 N N . PRO A 1 97 ? 9.493 1.527 -19.809 1.00 97.88 97 PRO A N 1
ATOM 705 C CA . PRO A 1 97 ? 8.417 2.205 -19.099 1.00 97.88 97 PRO A CA 1
ATOM 706 C C . PRO A 1 97 ? 7.159 2.288 -19.963 1.00 97.88 97 PRO A C 1
ATOM 708 O O . PRO A 1 97 ? 7.215 2.757 -21.098 1.00 97.88 97 PRO A O 1
ATOM 711 N N . GLN A 1 98 ? 6.024 1.865 -19.417 1.00 97.25 98 GLN A N 1
ATOM 712 C CA . GLN A 1 98 ? 4.726 1.976 -20.084 1.00 97.25 98 GLN A CA 1
ATOM 713 C C . GLN A 1 98 ? 3.888 3.100 -19.482 1.00 97.25 98 GLN A C 1
ATOM 715 O O . GLN A 1 98 ? 3.287 3.882 -20.216 1.00 97.25 98 GLN A O 1
ATOM 720 N N . TYR A 1 99 ? 3.879 3.214 -18.151 1.00 95.31 99 TYR A N 1
ATOM 721 C CA . TYR A 1 99 ? 3.087 4.219 -17.447 1.00 95.31 99 TYR A CA 1
ATOM 722 C C . TYR A 1 99 ? 3.819 4.757 -16.221 1.00 95.31 99 TYR A C 1
ATOM 724 O O . TYR A 1 99 ? 4.458 4.010 -15.482 1.00 95.31 99 TYR A O 1
ATOM 732 N N . VAL A 1 100 ? 3.651 6.055 -15.964 1.00 94.25 100 VAL A N 1
ATOM 733 C CA . VAL A 1 100 ? 4.025 6.694 -14.699 1.00 94.25 100 VAL A CA 1
ATOM 734 C C . VAL A 1 100 ? 2.750 7.203 -14.045 1.00 94.25 100 VAL A C 1
ATOM 736 O O . VAL A 1 100 ? 2.101 8.120 -14.547 1.00 94.25 100 VAL A O 1
ATOM 739 N N . LEU A 1 101 ? 2.376 6.590 -12.928 1.00 92.06 101 LEU A N 1
ATOM 740 C CA . LEU A 1 101 ? 1.219 6.991 -12.142 1.00 92.06 101 LEU A CA 1
ATOM 741 C C . LEU A 1 101 ? 1.700 7.914 -11.024 1.00 92.06 101 LEU A C 1
ATOM 743 O O . LEU A 1 101 ? 2.236 7.452 -10.019 1.00 92.06 101 LEU A O 1
ATOM 747 N N . GLN A 1 102 ? 1.519 9.220 -11.211 1.00 89.75 102 GLN A N 1
ATOM 748 C CA . GLN A 1 102 ? 1.751 10.223 -10.171 1.00 89.75 102 GLN A CA 1
ATOM 749 C C . GLN A 1 102 ? 0.489 10.380 -9.322 1.00 89.75 102 GLN A C 1
ATOM 751 O O . GLN A 1 102 ? -0.262 11.346 -9.431 1.00 89.75 102 GLN A O 1
ATOM 756 N N . ASP A 1 103 ? 0.220 9.359 -8.521 1.00 84.06 103 ASP A N 1
ATOM 757 C CA . ASP A 1 103 ? -1.009 9.221 -7.751 1.00 84.06 103 ASP A CA 1
ATOM 758 C C . ASP A 1 103 ? -0.939 9.862 -6.359 1.00 84.06 103 ASP A C 1
ATOM 760 O O . ASP A 1 103 ? -1.913 9.785 -5.615 1.00 84.06 103 ASP A O 1
ATOM 764 N N . ASN A 1 104 ? 0.195 10.470 -5.990 1.00 86.38 104 ASN A N 1
ATOM 765 C CA . ASN A 1 104 ? 0.417 11.106 -4.687 1.00 86.38 104 ASN A CA 1
ATOM 766 C C . ASN A 1 104 ? -0.000 10.190 -3.522 1.00 86.38 104 ASN A C 1
ATOM 768 O O . ASN A 1 104 ? -0.698 10.603 -2.601 1.00 86.38 104 ASN A O 1
ATOM 772 N N . ALA A 1 105 ? 0.423 8.924 -3.596 1.00 89.12 105 ALA A N 1
ATOM 773 C CA . ALA A 1 105 ? 0.152 7.859 -2.631 1.00 89.12 105 ALA A CA 1
ATOM 774 C C . ALA A 1 105 ? -1.283 7.297 -2.590 1.00 89.12 105 ALA A C 1
ATOM 776 O O . ALA A 1 105 ? -1.513 6.358 -1.829 1.00 89.12 105 ALA A O 1
ATOM 777 N N . ILE A 1 106 ? -2.220 7.739 -3.431 1.00 89.69 106 ILE A N 1
ATOM 778 C CA . ILE A 1 106 ? -3.603 7.223 -3.445 1.00 89.69 106 ILE A CA 1
ATOM 779 C C . ILE A 1 106 ? -3.674 5.689 -3.568 1.00 89.69 106 ILE A C 1
ATOM 781 O O . ILE A 1 106 ? -4.337 5.036 -2.761 1.00 89.69 106 ILE A O 1
ATOM 785 N N . LEU A 1 107 ? -2.964 5.073 -4.518 1.00 91.44 107 LEU A N 1
ATOM 786 C CA . LEU A 1 107 ? -2.915 3.614 -4.669 1.00 91.44 107 LEU A CA 1
ATOM 787 C C . LEU A 1 107 ? -2.257 2.956 -3.465 1.00 91.44 107 LEU A C 1
ATOM 789 O O . LEU A 1 107 ? -2.632 1.843 -3.102 1.00 91.44 107 LEU A O 1
ATOM 793 N N . THR A 1 108 ? -1.293 3.625 -2.823 1.00 92.25 108 THR A N 1
ATOM 794 C CA . THR A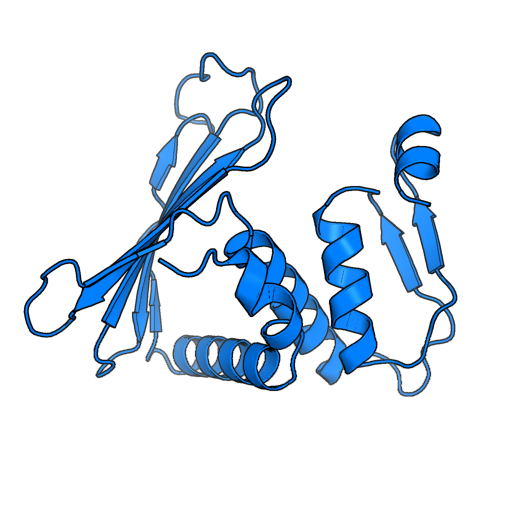 1 108 ? -0.725 3.143 -1.559 1.00 92.25 108 THR A CA 1
ATOM 795 C C . THR A 1 108 ? -1.789 3.103 -0.477 1.00 92.25 108 THR A C 1
ATOM 797 O O . THR A 1 108 ? -1.834 2.112 0.258 1.00 92.25 108 THR A O 1
ATOM 800 N N . GLU A 1 109 ? -2.647 4.116 -0.406 1.00 92.44 109 GLU A N 1
ATOM 801 C CA . GLU A 1 109 ? -3.702 4.169 0.591 1.00 92.44 109 GLU A CA 1
ATOM 802 C C . GLU A 1 109 ? -4.740 3.056 0.367 1.00 92.44 109 GLU A C 1
ATOM 804 O O . GLU A 1 109 ? -4.971 2.225 1.252 1.00 92.44 109 GLU A O 1
ATOM 809 N N . ILE A 1 110 ? -5.254 2.970 -0.863 1.00 93.56 110 ILE A N 1
ATOM 810 C CA . ILE A 1 110 ? -6.262 2.001 -1.320 1.00 93.56 110 ILE A CA 1
ATOM 811 C C . ILE A 1 110 ? -5.782 0.568 -1.141 1.00 93.56 110 ILE A C 1
ATOM 813 O O . ILE A 1 110 ? -6.456 -0.230 -0.496 1.00 93.56 110 ILE A O 1
ATOM 817 N N . ARG A 1 111 ? -4.602 0.218 -1.669 1.00 94.19 111 ARG A N 1
ATOM 818 C CA . ARG A 1 111 ? -4.110 -1.166 -1.603 1.00 94.19 111 ARG A CA 1
ATOM 819 C C . ARG A 1 111 ? -3.879 -1.607 -0.158 1.00 94.19 111 ARG A C 1
ATOM 821 O O . ARG A 1 111 ? -4.028 -2.788 0.141 1.00 94.19 111 ARG A O 1
ATOM 828 N N . THR A 1 112 ? -3.508 -0.690 0.738 1.00 96.00 112 THR A N 1
ATOM 829 C CA . THR A 1 112 ? -3.299 -1.017 2.158 1.00 96.00 112 THR A CA 1
ATOM 830 C C . THR A 1 112 ? -4.634 -1.306 2.841 1.00 96.00 112 THR A C 1
ATOM 832 O O . THR A 1 112 ? -4.773 -2.347 3.479 1.00 96.00 112 THR A O 1
ATOM 835 N N . ALA A 1 113 ? -5.643 -0.461 2.619 1.00 96.75 113 ALA A N 1
ATOM 836 C CA . ALA A 1 113 ? -6.993 -0.687 3.126 1.00 96.75 113 ALA A CA 1
ATOM 837 C C . ALA A 1 113 ? -7.650 -1.949 2.537 1.00 96.75 113 ALA A C 1
ATOM 839 O O . ALA A 1 113 ? -8.270 -2.721 3.268 1.00 96.75 113 ALA A O 1
ATOM 840 N N . ALA A 1 114 ? -7.447 -2.214 1.245 1.00 97.50 114 ALA A N 1
ATOM 841 C CA . ALA A 1 114 ? -7.904 -3.426 0.574 1.00 97.50 114 ALA A CA 1
ATOM 842 C C . ALA A 1 114 ? -7.288 -4.695 1.179 1.00 97.50 114 ALA A C 1
ATOM 844 O O . ALA A 1 114 ? -7.993 -5.677 1.386 1.00 97.50 114 ALA A O 1
ATOM 845 N N . ALA A 1 115 ? -5.993 -4.678 1.514 1.00 97.94 115 ALA A N 1
ATOM 846 C CA . ALA A 1 115 ? -5.352 -5.803 2.192 1.00 97.94 115 ALA A CA 1
ATOM 847 C C . ALA A 1 115 ? -5.960 -6.049 3.586 1.00 97.94 115 ALA A C 1
ATOM 849 O O . ALA A 1 115 ? -6.214 -7.200 3.943 1.00 97.94 115 ALA A O 1
ATOM 850 N N . THR A 1 116 ? -6.254 -4.985 4.346 1.00 97.44 116 THR A N 1
ATOM 851 C CA . THR A 1 116 ? -6.969 -5.090 5.628 1.00 97.44 116 THR A CA 1
ATOM 852 C C . THR A 1 116 ? -8.352 -5.708 5.443 1.00 97.44 116 THR A C 1
ATOM 854 O O . THR A 1 116 ? -8.662 -6.688 6.112 1.00 97.44 116 THR A O 1
ATOM 857 N N . ALA A 1 117 ? -9.163 -5.198 4.514 1.00 97.75 117 ALA A N 1
ATOM 858 C CA . ALA A 1 117 ? -10.498 -5.738 4.267 1.00 97.75 117 ALA A CA 1
ATOM 859 C C . ALA A 1 117 ? -10.463 -7.188 3.764 1.00 97.75 117 ALA A C 1
ATOM 861 O O . ALA A 1 117 ? -11.253 -8.011 4.223 1.00 97.75 117 ALA A O 1
ATOM 862 N N . LEU A 1 118 ? -9.513 -7.539 2.893 1.00 98.31 118 LEU A N 1
ATOM 863 C CA . LEU A 1 118 ? -9.319 -8.919 2.457 1.00 98.31 118 LEU A CA 1
ATOM 864 C C . LEU A 1 118 ? -9.030 -9.839 3.647 1.00 98.31 118 LEU A C 1
ATOM 866 O O . LEU A 1 118 ? -9.673 -10.876 3.769 1.00 98.31 118 LEU A O 1
ATOM 870 N N . ALA A 1 119 ? -8.113 -9.460 4.541 1.00 98.06 119 ALA A N 1
ATOM 871 C CA . ALA A 1 119 ? -7.845 -10.229 5.754 1.00 98.06 119 ALA A CA 1
ATOM 872 C C . ALA A 1 119 ? -9.104 -10.334 6.633 1.00 98.06 119 ALA A C 1
ATOM 874 O O . ALA A 1 119 ? -9.483 -11.424 7.060 1.00 98.06 119 ALA A O 1
ATOM 875 N N . SER A 1 120 ? -9.811 -9.223 6.838 1.00 97.56 120 SER A N 1
ATOM 876 C CA . SER A 1 120 ? -11.065 -9.189 7.590 1.00 97.56 120 SER A CA 1
ATOM 877 C C . SER A 1 120 ? -12.123 -10.146 7.030 1.00 97.56 120 SER A C 1
ATOM 879 O O . SER A 1 120 ? -12.810 -10.799 7.810 1.00 97.56 120 SER A O 1
ATOM 881 N N . ARG A 1 121 ? -12.210 -10.315 5.705 1.00 95.88 121 ARG A N 1
ATOM 882 C CA . ARG A 1 121 ? -13.140 -11.265 5.072 1.00 95.88 121 ARG A CA 1
ATOM 883 C C . ARG A 1 121 ? -12.915 -12.719 5.509 1.00 95.88 121 ARG A C 1
ATOM 885 O O . ARG A 1 121 ? -13.874 -13.482 5.533 1.00 95.88 121 ARG A O 1
ATOM 892 N N . TYR A 1 122 ? -11.687 -13.100 5.862 1.00 96.75 122 TYR A N 1
ATOM 893 C CA . TYR A 1 122 ? -11.371 -14.461 6.315 1.00 96.75 122 TYR A CA 1
ATOM 894 C C . TYR A 1 122 ? -11.374 -14.622 7.839 1.00 96.75 122 TYR A C 1
ATOM 896 O O . TYR A 1 122 ? -11.608 -15.727 8.322 1.00 96.75 122 TYR A O 1
ATOM 904 N N . PHE A 1 123 ? -11.101 -13.554 8.595 1.00 97.69 123 PHE A N 1
ATOM 905 C CA . PHE A 1 123 ? -10.818 -13.656 10.034 1.00 97.69 123 PHE A CA 1
ATOM 906 C C . PHE A 1 123 ? -11.841 -12.977 10.954 1.00 97.69 123 PHE A C 1
ATOM 908 O O . PHE A 1 123 ? -11.765 -13.157 12.170 1.00 97.69 123 PHE A O 1
ATOM 915 N N . LEU A 1 124 ? -12.791 -12.197 10.429 1.00 96.62 124 LEU A N 1
ATOM 916 C CA . LEU A 1 124 ? -13.834 -11.599 11.265 1.00 96.62 124 LEU A CA 1
ATOM 917 C C . LEU A 1 124 ? -14.807 -12.659 11.813 1.00 96.62 124 LEU A C 1
ATOM 919 O O . LEU A 1 124 ? -15.088 -13.660 11.150 1.00 96.62 124 LEU A O 1
ATOM 923 N N . PRO A 1 125 ? -15.388 -12.433 13.007 1.00 96.19 125 PRO A N 1
ATOM 924 C CA . PRO A 1 125 ? -16.494 -13.251 13.483 1.00 96.19 125 PRO A CA 1
ATOM 925 C C . PRO A 1 125 ? -17.718 -13.086 12.572 1.00 96.19 125 PRO A C 1
ATOM 927 O O . PRO A 1 125 ? -17.911 -12.040 11.954 1.00 96.19 125 PRO A O 1
ATOM 930 N N . LYS A 1 126 ? -18.611 -14.087 12.572 1.00 92.38 126 LYS A N 1
ATOM 931 C CA . LYS A 1 126 ? -19.859 -14.075 11.777 1.00 92.38 126 LYS A CA 1
ATOM 932 C C . LYS A 1 126 ? -20.705 -12.812 11.973 1.00 92.38 126 LYS A C 1
ATOM 934 O O . LYS A 1 126 ? -21.398 -12.393 11.055 1.00 92.38 126 LYS A O 1
ATOM 939 N N . LYS A 1 127 ? -20.676 -12.232 13.177 1.00 95.62 127 LYS A N 1
ATOM 940 C CA . LYS A 1 127 ? -21.364 -10.984 13.508 1.00 95.62 127 LYS A CA 1
ATOM 941 C C . LYS A 1 127 ? -20.377 -10.022 14.153 1.00 95.62 127 LYS A C 1
ATOM 943 O O . LYS A 1 127 ? -19.916 -10.260 15.267 1.00 95.62 127 LYS A O 1
ATOM 948 N N . VAL A 1 128 ? -20.092 -8.925 13.461 1.00 97.75 128 VAL A N 1
ATOM 949 C CA . VAL A 1 128 ? -19.317 -7.805 14.000 1.00 97.75 128 VAL A CA 1
ATOM 950 C C . VAL A 1 128 ? -20.298 -6.787 14.561 1.00 97.75 128 VAL A C 1
ATOM 952 O O . VAL A 1 128 ? -21.163 -6.304 13.839 1.00 97.75 128 VAL A O 1
ATOM 955 N N . THR A 1 129 ? -20.184 -6.477 15.848 1.00 97.50 129 THR A N 1
ATOM 956 C CA . THR A 1 129 ? -21.056 -5.499 16.517 1.00 97.50 129 THR A CA 1
ATOM 957 C C . THR A 1 129 ? -20.396 -4.142 16.708 1.00 97.50 129 THR A C 1
ATOM 959 O O . THR A 1 129 ? -21.110 -3.168 16.901 1.00 97.50 129 THR A O 1
ATOM 962 N N . ARG A 1 130 ? -19.058 -4.072 16.659 1.00 97.94 130 ARG A N 1
ATOM 963 C CA . ARG A 1 130 ? -18.284 -2.839 16.831 1.00 97.94 130 ARG A CA 1
ATOM 964 C C . ARG A 1 130 ? -16.893 -2.956 16.208 1.00 97.94 130 ARG A C 1
ATOM 966 O O . ARG A 1 130 ? -16.297 -4.031 16.242 1.00 97.94 130 ARG A O 1
ATOM 973 N N . ILE A 1 131 ? -16.375 -1.857 15.663 1.00 97.69 131 ILE A N 1
ATOM 974 C CA . ILE A 1 131 ? -15.034 -1.737 15.073 1.00 97.69 131 ILE A CA 1
ATOM 975 C C . ILE A 1 131 ? -14.190 -0.813 15.957 1.00 97.69 131 ILE A C 1
ATOM 977 O O . ILE A 1 131 ? -14.577 0.320 16.222 1.00 97.69 131 ILE A O 1
ATOM 981 N N . GLY A 1 132 ? -13.030 -1.282 16.414 1.00 96.56 132 GLY A N 1
ATOM 982 C CA . GLY A 1 132 ? -12.058 -0.451 17.127 1.00 96.56 132 GLY A CA 1
ATOM 983 C C . GLY A 1 132 ? -10.997 0.098 16.174 1.00 96.56 132 GLY A C 1
ATOM 984 O O . GLY A 1 132 ? -10.354 -0.677 15.469 1.00 96.56 132 GLY A O 1
ATOM 985 N N . LEU A 1 133 ? -10.783 1.413 16.177 1.00 95.81 133 LEU A N 1
ATOM 986 C CA . LEU A 1 133 ? -9.719 2.084 15.431 1.00 95.81 133 LEU A CA 1
ATOM 987 C C . LEU A 1 133 ? -8.718 2.729 16.382 1.00 95.81 133 LEU A C 1
ATOM 989 O O . LEU A 1 133 ? -9.083 3.552 17.219 1.00 95.81 133 LEU A O 1
ATOM 993 N N . PHE A 1 134 ? -7.441 2.404 16.206 1.00 95.31 134 PHE A N 1
ATOM 994 C CA . PHE A 1 134 ? -6.335 3.035 16.921 1.00 95.31 134 PHE A CA 1
ATOM 995 C C . PHE A 1 134 ? -5.531 3.894 15.938 1.00 95.31 134 PHE A C 1
ATOM 997 O O . PHE A 1 134 ? -4.719 3.387 15.169 1.00 95.31 134 PHE A O 1
ATOM 1004 N N . GLY A 1 135 ? -5.774 5.203 15.971 1.00 92.94 135 GLY A N 1
ATOM 1005 C CA . GLY A 1 135 ? -5.248 6.195 15.035 1.00 92.94 135 GLY A CA 1
ATOM 1006 C C . GLY A 1 135 ? -6.340 6.771 14.129 1.00 92.94 135 GLY A C 1
ATOM 1007 O O . GLY A 1 135 ? -7.101 6.029 13.524 1.00 92.94 135 GLY A O 1
ATOM 1008 N N . GLY A 1 136 ? -6.399 8.102 14.030 1.00 92.12 136 GLY A N 1
ATOM 1009 C CA . GLY A 1 136 ? -7.362 8.854 13.208 1.00 92.12 136 GLY A CA 1
ATOM 1010 C C . GLY A 1 136 ? -6.689 9.506 12.001 1.00 92.12 136 GLY A C 1
ATOM 1011 O O . GLY A 1 136 ? -6.792 10.710 11.810 1.00 92.12 136 GLY A O 1
ATOM 1012 N N . GLY A 1 137 ? -5.891 8.735 11.260 1.00 90.94 137 GLY A N 1
ATOM 1013 C CA . GLY A 1 137 ? -5.181 9.214 10.069 1.00 90.94 137 GLY A CA 1
ATOM 1014 C C . GLY A 1 137 ? -5.848 8.781 8.764 1.00 90.94 137 GLY A C 1
ATOM 1015 O O . GLY A 1 137 ? -6.834 8.046 8.767 1.00 90.94 137 GLY A O 1
ATOM 1016 N N . VAL A 1 138 ? -5.242 9.158 7.635 1.00 90.81 138 VAL A N 1
ATOM 1017 C CA . VAL A 1 138 ? -5.733 8.828 6.281 1.00 90.81 138 VAL A CA 1
ATOM 1018 C C . VAL A 1 138 ? -5.989 7.326 6.076 1.00 90.81 138 VAL A C 1
ATOM 1020 O O . VAL A 1 138 ? -7.013 6.947 5.513 1.00 90.81 138 VAL A O 1
ATOM 1023 N N . GLN A 1 139 ? -5.139 6.449 6.620 1.00 93.12 139 GLN A N 1
ATOM 1024 C CA . GLN A 1 139 ? -5.352 4.999 6.547 1.00 93.12 139 GLN A CA 1
ATOM 1025 C C . GLN A 1 139 ? -6.609 4.528 7.285 1.00 93.12 139 GLN A C 1
ATOM 1027 O O . GLN A 1 139 ? -7.307 3.660 6.772 1.00 93.12 139 GLN A O 1
ATOM 1032 N N . ALA A 1 140 ? -6.931 5.100 8.449 1.00 95.06 140 ALA A N 1
ATOM 1033 C CA . ALA A 1 140 ? -8.124 4.713 9.203 1.00 95.06 140 ALA A CA 1
ATOM 1034 C C . ALA A 1 140 ? -9.404 5.040 8.417 1.00 95.06 140 ALA A C 1
ATOM 1036 O O . ALA A 1 140 ? -10.342 4.242 8.398 1.00 95.06 140 ALA A O 1
ATOM 1037 N N . PHE A 1 141 ? -9.402 6.160 7.687 1.00 93.88 141 PHE A N 1
ATOM 1038 C CA . PHE A 1 141 ? -10.484 6.527 6.776 1.00 93.88 141 PHE A CA 1
ATOM 1039 C C . PHE A 1 141 ? -10.645 5.483 5.663 1.00 93.88 141 PHE A C 1
ATOM 1041 O O . PHE A 1 141 ? -11.726 4.918 5.492 1.00 93.88 141 PHE A O 1
ATOM 1048 N N . TRP A 1 142 ? -9.569 5.163 4.936 1.00 94.81 142 TRP A N 1
ATOM 1049 C CA . TRP A 1 142 ? -9.640 4.193 3.838 1.00 94.81 142 TRP A CA 1
ATOM 1050 C C . TRP A 1 142 ? -9.991 2.783 4.316 1.00 94.81 142 TRP A C 1
ATOM 1052 O O . TRP A 1 142 ? -10.773 2.096 3.660 1.00 94.81 142 TRP A O 1
ATOM 1062 N N . GLN A 1 143 ? -9.474 2.357 5.468 1.00 96.62 143 GLN A N 1
ATOM 1063 C CA . GLN A 1 143 ? -9.806 1.063 6.063 1.00 96.62 143 GLN A CA 1
ATOM 1064 C C . GLN A 1 143 ? -11.294 0.957 6.395 1.00 96.62 143 GLN A C 1
ATOM 1066 O O . GLN A 1 143 ? -11.906 -0.041 6.025 1.00 96.62 143 GLN A O 1
ATOM 1071 N N . LEU A 1 144 ? -11.911 1.981 6.999 1.00 96.00 144 LEU A N 1
ATOM 1072 C CA . LEU A 1 144 ? -13.362 1.987 7.220 1.00 96.00 144 LEU A CA 1
ATOM 1073 C C . LEU A 1 144 ? -14.142 1.874 5.909 1.00 96.00 144 LEU A C 1
ATOM 1075 O O . LEU A 1 144 ? -15.086 1.090 5.827 1.00 96.00 144 LEU A O 1
ATOM 1079 N N . ARG A 1 145 ? -13.732 2.614 4.871 1.00 95.06 145 ARG A N 1
ATOM 1080 C CA . ARG A 1 145 ? -14.375 2.559 3.549 1.00 95.06 145 ARG A CA 1
ATOM 1081 C C . ARG A 1 145 ? -14.308 1.154 2.955 1.00 95.06 145 ARG A C 1
ATOM 1083 O O . ARG A 1 145 ? -15.329 0.645 2.507 1.00 95.06 145 ARG A O 1
ATOM 1090 N N . PHE A 1 146 ? -13.151 0.502 3.001 1.00 96.75 146 PHE A N 1
ATOM 1091 C CA . PHE A 1 146 ? -12.993 -0.865 2.501 1.00 96.75 146 PHE A CA 1
ATOM 1092 C C . PHE A 1 146 ? -13.687 -1.916 3.376 1.00 96.75 146 PHE A C 1
ATOM 1094 O O . PHE A 1 146 ? -14.181 -2.911 2.847 1.00 96.75 146 PHE A O 1
ATOM 1101 N N . LEU A 1 147 ? -13.797 -1.696 4.690 1.00 96.81 147 LEU A N 1
ATOM 1102 C CA . LEU A 1 147 ? -14.533 -2.595 5.583 1.00 96.81 147 LEU A CA 1
ATOM 1103 C C . LEU A 1 147 ? -16.030 -2.666 5.249 1.00 96.81 147 LEU A C 1
ATOM 1105 O O . LEU A 1 147 ? -16.660 -3.688 5.518 1.00 96.81 147 LEU A O 1
ATOM 1109 N N . THR A 1 148 ? -16.594 -1.646 4.593 1.00 95.38 148 THR A N 1
ATOM 1110 C CA . THR A 1 148 ? -17.985 -1.701 4.106 1.00 95.38 148 THR A CA 1
ATOM 1111 C C . THR A 1 148 ? -18.233 -2.830 3.099 1.00 95.38 148 THR A C 1
ATOM 1113 O O . THR A 1 148 ? -19.368 -3.276 2.979 1.00 95.38 148 THR A O 1
ATOM 1116 N N . LEU A 1 149 ? -17.186 -3.339 2.434 1.00 95.62 149 LEU A N 1
ATOM 1117 C CA . LEU A 1 149 ? -17.261 -4.466 1.494 1.00 95.62 149 LEU A CA 1
ATOM 1118 C C . LEU A 1 149 ? -17.281 -5.843 2.182 1.00 95.62 149 LEU A C 1
ATOM 1120 O O . LEU A 1 149 ? -17.399 -6.870 1.506 1.00 95.62 149 LEU A O 1
ATOM 1124 N N . VAL A 1 150 ? -17.066 -5.896 3.502 1.00 96.56 150 VAL A N 1
ATOM 1125 C CA . VAL A 1 150 ? -16.882 -7.161 4.240 1.00 96.56 150 VAL A CA 1
ATOM 1126 C C . VAL A 1 150 ? -17.717 -7.265 5.513 1.00 96.56 150 VAL A C 1
ATOM 1128 O O . VAL A 1 150 ? -17.844 -8.355 6.061 1.00 96.56 150 VAL A O 1
ATOM 1131 N N . THR A 1 151 ? -18.283 -6.162 6.003 1.00 96.81 151 THR A N 1
ATOM 1132 C CA . THR A 1 151 ? -19.180 -6.156 7.162 1.00 96.81 151 THR A CA 1
ATOM 1133 C C . THR A 1 151 ? -20.184 -5.010 7.086 1.00 96.81 151 THR A C 1
ATOM 1135 O O . THR A 1 151 ? -19.865 -3.921 6.607 1.00 96.81 151 THR A O 1
ATOM 1138 N N . ASP A 1 152 ? -21.381 -5.227 7.632 1.00 96.38 152 ASP A N 1
ATOM 1139 C CA . ASP A 1 152 ? -22.425 -4.204 7.786 1.00 96.38 152 ASP A CA 1
ATOM 1140 C C . ASP A 1 152 ? -22.270 -3.378 9.072 1.00 96.38 152 ASP A C 1
ATOM 1142 O O . ASP A 1 152 ? -23.011 -2.423 9.295 1.00 96.38 152 ASP A O 1
ATOM 1146 N N . CYS A 1 153 ? -21.295 -3.705 9.928 1.00 97.56 153 CYS A N 1
ATOM 1147 C CA . CYS A 1 153 ? -21.053 -2.955 11.156 1.00 97.56 153 CYS A CA 1
ATOM 1148 C C . CYS A 1 153 ? -20.655 -1.501 10.857 1.00 97.56 153 CYS A C 1
ATOM 1150 O O . CYS A 1 153 ? -19.724 -1.247 10.087 1.00 97.56 153 CYS A O 1
ATOM 1152 N N . ARG A 1 154 ? -21.350 -0.546 11.484 1.00 96.38 154 ARG A N 1
ATOM 1153 C CA . ARG A 1 154 ? -21.059 0.899 11.413 1.00 96.38 154 ARG A CA 1
ATOM 1154 C C . ARG A 1 154 ? -20.837 1.536 12.789 1.00 96.38 154 ARG A C 1
ATOM 1156 O O . ARG A 1 154 ? -20.639 2.741 12.869 1.00 96.38 154 ARG A O 1
ATOM 1163 N N . ASP A 1 155 ? -20.847 0.735 13.854 1.00 97.50 155 ASP A N 1
ATOM 1164 C CA . ASP A 1 155 ? -20.488 1.187 15.198 1.00 97.50 155 ASP A CA 1
ATOM 1165 C C . ASP A 1 155 ? -18.958 1.175 15.335 1.00 97.50 155 ASP A C 1
ATOM 1167 O O . ASP A 1 155 ? -18.327 0.115 15.273 1.00 97.50 155 ASP A O 1
ATOM 1171 N N . VAL A 1 156 ? -18.359 2.359 15.462 1.00 96.69 156 VAL A N 1
ATOM 1172 C CA . VAL A 1 156 ? -16.907 2.561 15.465 1.00 96.69 156 VAL A CA 1
ATOM 1173 C C . VAL A 1 156 ? -16.489 3.269 16.748 1.00 96.69 156 VAL A C 1
ATOM 1175 O O . VAL A 1 156 ? -17.023 4.319 17.095 1.00 96.69 156 VAL A O 1
ATOM 1178 N N . VAL A 1 157 ? -15.472 2.731 17.419 1.00 96.69 157 VAL A N 1
ATOM 1179 C CA . VAL A 1 157 ? -14.787 3.394 18.532 1.00 96.69 157 VAL A CA 1
ATOM 1180 C C . VAL A 1 157 ? -13.392 3.787 18.081 1.00 96.69 157 VAL A C 1
ATOM 1182 O O . VAL A 1 157 ? -12.581 2.931 17.731 1.00 96.69 157 VAL A O 1
ATOM 1185 N N . LEU A 1 158 ? -13.109 5.086 18.114 1.00 95.75 158 LEU A N 1
ATOM 1186 C CA . LEU A 1 158 ? -11.826 5.656 17.725 1.00 95.75 158 LEU A CA 1
ATOM 1187 C C . LEU A 1 158 ? -10.997 6.033 18.957 1.00 95.75 158 LEU A C 1
ATOM 1189 O O . LEU A 1 158 ? -11.465 6.735 19.852 1.00 95.75 158 LEU A O 1
ATOM 1193 N N . LYS A 1 159 ? -9.724 5.634 18.962 1.00 96.38 159 LYS A N 1
ATOM 1194 C CA . LYS A 1 159 ? -8.704 6.108 19.898 1.00 96.38 159 LYS A CA 1
ATOM 1195 C C . LYS A 1 159 ? -7.572 6.780 19.132 1.00 96.38 159 LYS A C 1
ATOM 1197 O O . LYS A 1 159 ? -6.907 6.151 18.316 1.00 96.38 159 LYS A O 1
ATOM 1202 N N . THR A 1 160 ? -7.302 8.044 19.431 1.00 95.56 160 THR A N 1
ATOM 1203 C CA . THR A 1 160 ? -6.188 8.818 18.860 1.00 95.56 160 THR A CA 1
ATOM 1204 C C . THR A 1 160 ? -5.219 9.276 19.958 1.00 95.56 160 THR A C 1
ATOM 1206 O O . THR A 1 160 ? -5.473 9.094 21.152 1.00 95.56 160 THR A O 1
ATOM 1209 N N . ARG A 1 161 ? -4.082 9.866 19.556 1.00 91.75 161 ARG A N 1
ATOM 1210 C CA . ARG A 1 161 ? -3.102 10.461 20.487 1.00 91.75 161 ARG A CA 1
ATOM 1211 C C . ARG A 1 161 ? -3.559 11.802 21.067 1.00 91.75 161 ARG A C 1
ATOM 1213 O O . ARG A 1 161 ? -3.129 12.153 22.157 1.00 91.75 161 ARG A O 1
ATOM 1220 N N . SER A 1 162 ? -4.395 12.547 20.343 1.00 92.12 162 SER A N 1
ATOM 1221 C CA . SER A 1 162 ? -4.922 13.844 20.770 1.00 92.12 162 SER A CA 1
ATOM 1222 C C . SER A 1 162 ? -6.397 13.975 20.414 1.00 92.12 162 SER A C 1
ATOM 1224 O O . SER A 1 162 ? -6.840 13.475 19.377 1.00 92.12 162 SER A O 1
ATOM 1226 N N . GLN A 1 163 ? -7.130 14.711 21.247 1.00 91.12 163 GLN A N 1
ATOM 1227 C CA . GLN A 1 163 ? -8.531 15.047 21.010 1.00 91.12 163 GLN A CA 1
ATOM 1228 C C . GLN A 1 163 ? -8.727 15.741 19.652 1.00 91.12 163 GLN A C 1
ATOM 1230 O O . GLN A 1 163 ? -9.581 15.329 18.878 1.00 91.12 163 GLN A O 1
ATOM 1235 N N . SER A 1 164 ? -7.839 16.675 19.296 1.00 91.12 164 SER A N 1
ATOM 1236 C CA . SER A 1 164 ? -7.857 17.351 17.991 1.00 91.12 164 SER A CA 1
ATOM 1237 C C . SER A 1 164 ? -7.781 16.394 16.796 1.00 91.12 164 SER A C 1
ATOM 1239 O O . SER A 1 164 ? -8.424 16.624 15.779 1.00 91.12 164 SER A O 1
ATOM 1241 N N . THR A 1 165 ? -7.028 15.292 16.908 1.00 89.06 165 THR A N 1
ATOM 1242 C CA . THR A 1 165 ? -6.965 14.277 15.842 1.00 89.06 165 THR A CA 1
ATOM 1243 C C . THR A 1 165 ? -8.262 13.473 15.763 1.00 89.06 165 THR A C 1
ATOM 1245 O O . THR A 1 165 ? -8.632 13.026 14.685 1.00 89.06 165 THR A O 1
ATOM 1248 N N . ALA A 1 166 ? -8.932 13.241 16.898 1.00 90.94 166 ALA A N 1
ATOM 1249 C CA . ALA A 1 166 ? -10.218 12.549 16.898 1.00 90.94 166 ALA A CA 1
ATOM 1250 C C . ALA A 1 166 ? -11.304 13.427 16.264 1.00 90.94 166 ALA A C 1
ATOM 1252 O O . ALA A 1 166 ? -12.044 12.948 15.417 1.00 90.94 166 ALA A O 1
ATOM 1253 N N . GLU A 1 167 ? -11.347 14.710 16.623 1.00 91.25 167 GLU A N 1
ATOM 1254 C CA . GLU A 1 167 ? -12.310 15.678 16.085 1.00 91.25 167 GLU A CA 1
ATOM 1255 C C . GLU A 1 167 ? -12.134 15.910 14.586 1.00 91.25 167 GLU A C 1
ATOM 1257 O O . GLU A 1 167 ? -13.122 15.979 13.874 1.00 91.25 167 GLU A O 1
ATOM 1262 N N . ALA A 1 168 ? -10.895 15.961 14.089 1.00 89.94 168 ALA A N 1
ATOM 1263 C CA . ALA A 1 168 ? -10.631 16.101 12.656 1.00 89.94 168 ALA A CA 1
ATOM 1264 C C . ALA A 1 168 ? -10.968 14.843 11.828 1.00 89.94 168 ALA A C 1
ATOM 1266 O O . ALA A 1 168 ? -10.963 14.907 10.600 1.00 89.94 168 ALA A O 1
ATOM 1267 N N . PHE A 1 169 ? -11.175 13.692 12.477 1.00 89.12 169 PHE A N 1
ATOM 1268 C CA . PHE A 1 169 ? -11.502 12.430 11.810 1.00 89.12 169 PHE A CA 1
ATOM 1269 C C . PHE A 1 169 ? -13.013 12.182 11.693 1.00 89.12 169 PHE A C 1
ATOM 1271 O O . PHE A 1 169 ? -13.430 11.453 10.792 1.00 89.12 169 PHE A O 1
ATOM 1278 N N . LEU A 1 170 ? -13.797 12.728 12.628 1.00 78.50 170 LEU A N 1
ATOM 1279 C CA . LEU A 1 170 ? -15.262 12.658 12.638 1.00 78.50 170 LEU A CA 1
ATOM 1280 C C . LEU A 1 170 ? -15.862 13.595 11.584 1.00 78.50 170 LEU A C 1
ATOM 1282 O O . LEU A 1 170 ? -16.867 13.174 10.969 1.00 78.50 170 LEU A O 1
#

Radius of gyration: 17.82 Å; Cα contacts (8 Å, |Δi|>4): 275; chains: 1; bounding box: 44×40×45 Å

Solvent-accessible surface area (backbone atoms only — not comparable to full-atom values): 9509 Å² total; per-residue (Å²): 130,87,56,69,75,80,48,48,78,72,55,73,41,69,67,46,35,50,53,48,48,51,52,54,50,33,40,77,68,72,37,39,49,70,53,83,70,46,72,42,24,46,86,94,48,65,74,39,94,44,35,86,61,12,33,38,38,40,42,39,36,35,47,70,94,48,69,46,34,38,42,33,41,40,37,32,51,26,74,98,50,70,60,29,33,37,38,38,35,24,30,63,82,79,67,44,79,75,45,77,42,79,50,52,33,49,64,60,45,50,55,52,15,31,49,51,28,50,51,43,65,76,69,56,65,100,74,62,78,64,44,82,38,84,45,54,48,75,59,49,55,42,31,55,61,34,33,60,81,64,43,90,57,81,47,72,48,80,45,54,97,45,70,69,43,44,63,75,59,110

Sequence (170 aa):
MRQIADLLPNLISDDTLQNQKAAFVAHSMNKGTISPVQTLGQTPAGPMLGGKQSQVCVKTGYINEDEIFVTKVAGGGAEGYGNTGIVLVSSQRSLQPQYVLQDNAILTEIRTAAATALASRYFLPKKVTRIGLFGGGVQAFWQLRFLTLVTDCRDVVLKTRSQSTAEAFL

Mean predicted aligned error: 4.28 Å

Foldseek 3Di:
DDAVVVCVVVLLDVVLLVVLVVQVVLVVVVQKDKDDKDKAQDPPHPHDPLDNQWMKIWIKIDGHPDQWIKIKIWIDDGPPDHIFIWIFIAGPVPRDTDDIRRNGCPVVLSSVLSNLLSVCLVPPDPADAEAEEEFLDSNVVNNVSSVVVRHPHPHYDYDYPDPVSVVVND

Secondary structure (DSSP, 8-state):
---GGGGHHHHSSHHHHHHHHHHHHHHHTT-EEEPPPEEESSTTSPPBTTBTT-EEEEEEEEETT-SEEEEEEEEE--TT---EEEEEEEETTT--EEEEE--TTHHHHHHHHHHHHHHHHHHS-SS---EEEE--SHHHHHH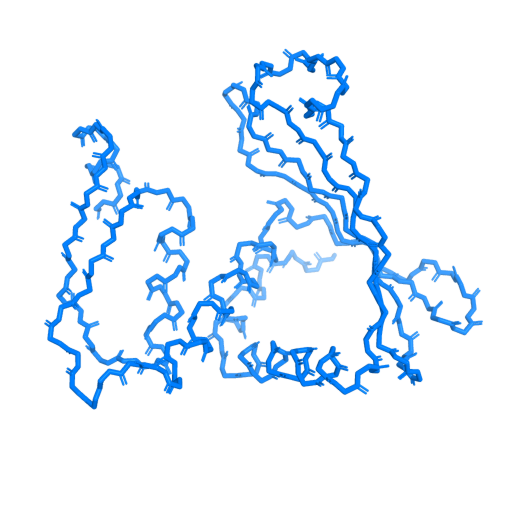HHHHTTT-----EEEE-SSHHHHHTT-

Nearest PDB structures (foldseek):
  8j1c-assembly1_A  TM=8.248E-01  e=1.824E-08  Pseudomonas veronii
  8j1c-assembly2_C  TM=7.528E-01  e=3.996E-08  Pseudomonas veronii
  8j1c-assembly1_B  TM=7.871E-01  e=1.507E-07  Pseudomonas veronii
  8j1g-assembly1_B  TM=7.305E-01  e=8.674E-07  Pseudomonas veronii
  4koo-assembly2_C  TM=5.082E-01  e=1.177E+00  Arabidopsis thaliana

Organism: NCBI:txid49249

pLDDT: mean 92.92, std 7.67, range [46.09, 98.5]